Protein AF-A0A2D7LMV8-F1 (afdb_monomer_lite)

Radius of gyration: 25.34 Å; chains: 1; bounding box: 61×27×70 Å

Secondary structure (DSSP, 8-state):
-HHHHHHHHHHHHHHHHHHHHHHHHHHHHHHHHHHHHHHHTHHHHHHHHH-TT-SS--HHHHHHHHHHHHTTPPP-HHHHHHHHHHHHHHHHHHHHHHHHHHHHHHHHHHHHHHHHHHHHHHTS-HHHHHHH-HHHHHHIIIIIHHHHHHHHHHHHHHHHHT-

Structure (mmCIF, N/CA/C/O backbone):
data_AF-A0A2D7LMV8-F1
#
_entry.id   AF-A0A2D7LMV8-F1
#
loop_
_atom_site.group_PDB
_atom_site.id
_atom_site.type_symbol
_atom_site.label_atom_id
_atom_site.label_alt_id
_atom_site.label_comp_id
_atom_site.label_asym_id
_atom_site.label_entity_id
_atom_site.label_seq_id
_atom_site.pdbx_PDB_ins_code
_atom_site.Cartn_x
_atom_site.Cartn_y
_atom_site.Cartn_z
_atom_site.occupancy
_atom_site.B_iso_or_equiv
_atom_site.auth_seq_id
_atom_site.auth_comp_id
_atom_site.auth_asym_id
_atom_site.auth_atom_id
_atom_site.pdbx_PDB_model_num
ATOM 1 N N . MET A 1 1 ? 25.919 15.888 -18.628 1.00 62.50 1 MET A N 1
ATOM 2 C CA . MET A 1 1 ? 25.509 14.794 -19.538 1.00 62.50 1 MET A CA 1
ATOM 3 C C . MET A 1 1 ? 24.834 13.647 -18.781 1.00 62.50 1 MET A C 1
ATOM 5 O O . MET A 1 1 ? 23.652 13.439 -19.004 1.00 62.50 1 MET A O 1
ATOM 9 N N . ILE A 1 2 ? 25.500 13.002 -17.811 1.00 71.19 2 ILE A N 1
ATOM 10 C CA . ILE A 1 2 ? 24.956 11.866 -17.025 1.00 71.19 2 ILE A CA 1
ATOM 11 C C . ILE A 1 2 ? 23.641 12.200 -16.291 1.00 71.19 2 ILE A C 1
ATOM 13 O O . ILE A 1 2 ? 22.684 11.433 -16.342 1.00 71.19 2 ILE A O 1
ATOM 17 N N . LEU A 1 3 ? 23.555 13.382 -15.669 1.00 73.81 3 LEU A N 1
ATOM 18 C CA . LEU A 1 3 ? 22.362 13.805 -14.923 1.00 73.81 3 LEU A CA 1
ATOM 19 C C . LEU A 1 3 ? 21.102 13.913 -15.806 1.00 73.81 3 LEU A C 1
ATOM 21 O O . LEU A 1 3 ? 19.998 13.636 -15.345 1.00 73.81 3 LEU A O 1
ATOM 25 N N . ASN A 1 4 ? 21.263 14.295 -17.079 1.00 81.19 4 ASN A N 1
ATOM 26 C CA . ASN A 1 4 ? 20.143 14.379 -18.019 1.00 81.19 4 ASN A CA 1
ATOM 27 C C . ASN A 1 4 ? 19.672 12.986 -18.443 1.00 81.19 4 ASN A C 1
ATOM 29 O O . ASN A 1 4 ? 18.470 12.757 -18.495 1.00 81.19 4 ASN A O 1
ATOM 33 N N . SER A 1 5 ? 20.593 12.048 -18.674 1.00 79.69 5 SER A N 1
ATOM 34 C CA . SER A 1 5 ? 20.255 10.656 -18.998 1.00 79.69 5 SER A CA 1
ATOM 35 C C . SER A 1 5 ? 19.455 9.988 -17.877 1.00 79.69 5 SER A C 1
ATOM 37 O O . SER A 1 5 ? 18.454 9.331 -18.145 1.00 79.69 5 SER A O 1
ATOM 39 N N . ILE A 1 6 ? 19.835 10.225 -16.616 1.00 80.69 6 ILE A N 1
ATOM 40 C CA . ILE A 1 6 ? 19.102 9.713 -15.448 1.00 80.69 6 ILE A CA 1
ATOM 41 C C . ILE A 1 6 ? 17.687 10.299 -15.384 1.00 80.69 6 ILE A C 1
ATOM 43 O O . ILE A 1 6 ? 16.727 9.557 -15.196 1.00 80.69 6 ILE A O 1
ATOM 47 N N . LYS A 1 7 ? 17.534 11.616 -15.582 1.00 83.31 7 LYS A N 1
ATOM 48 C CA . LYS A 1 7 ? 16.214 12.269 -15.585 1.00 83.31 7 LYS A CA 1
ATOM 49 C C . LYS A 1 7 ? 15.297 11.733 -16.682 1.00 83.31 7 LYS A C 1
ATOM 51 O O . LYS A 1 7 ? 14.102 11.582 -16.447 1.00 83.31 7 LYS A O 1
ATOM 56 N N . ILE A 1 8 ? 15.842 11.457 -17.866 1.00 84.75 8 ILE A N 1
ATOM 57 C CA . ILE A 1 8 ? 15.078 10.894 -18.985 1.00 84.75 8 ILE A CA 1
ATOM 58 C C . ILE A 1 8 ? 14.579 9.494 -18.621 1.00 84.75 8 ILE A C 1
ATOM 60 O O . ILE A 1 8 ? 13.376 9.258 -18.685 1.00 84.75 8 ILE A O 1
ATOM 64 N N . LEU A 1 9 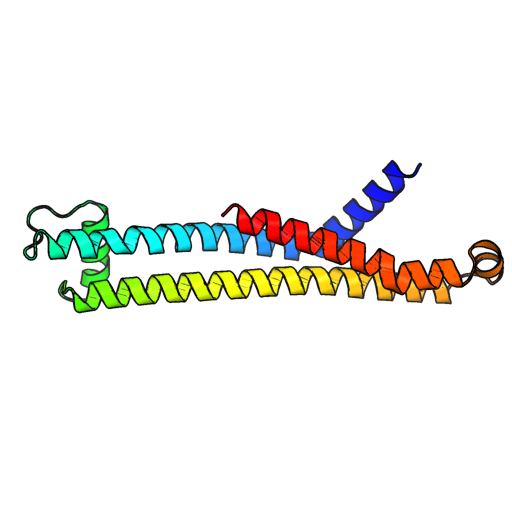? 15.471 8.625 -18.135 1.00 81.88 9 LEU A N 1
ATOM 65 C CA . LEU A 1 9 ? 15.120 7.269 -17.711 1.00 81.88 9 LEU A CA 1
ATOM 66 C C . LEU A 1 9 ? 14.062 7.276 -16.597 1.00 81.88 9 LEU A C 1
ATOM 68 O O . LEU A 1 9 ? 13.082 6.540 -16.654 1.00 81.88 9 LEU A O 1
ATOM 72 N N . GLN A 1 10 ? 14.226 8.141 -15.594 1.00 83.12 10 GLN A N 1
ATOM 73 C CA . GLN A 1 10 ? 13.246 8.295 -14.518 1.00 83.12 10 GLN A CA 1
ATOM 74 C C . GLN A 1 10 ? 11.889 8.745 -15.052 1.00 83.12 10 GLN A C 1
ATOM 76 O O . GLN A 1 10 ? 10.871 8.178 -14.669 1.00 83.12 10 GLN A O 1
ATOM 81 N N . LYS A 1 11 ? 11.860 9.739 -15.946 1.00 85.06 11 LYS A N 1
ATOM 82 C CA . LYS A 1 11 ? 10.621 10.234 -16.553 1.00 85.06 11 LYS A CA 1
ATOM 83 C C . LYS A 1 11 ? 9.921 9.145 -17.365 1.00 85.06 11 LYS A C 1
ATOM 85 O O . LYS A 1 11 ? 8.701 9.036 -17.295 1.00 85.06 11 LYS A O 1
ATOM 90 N N . GLU A 1 12 ? 10.680 8.346 -18.102 1.00 85.12 12 GLU A N 1
ATOM 91 C CA . GLU A 1 12 ? 10.167 7.251 -18.922 1.00 85.12 12 GLU A CA 1
ATOM 92 C C . GLU A 1 12 ? 9.567 6.129 -18.069 1.00 85.12 12 GLU A C 1
ATOM 94 O O . GLU A 1 12 ? 8.405 5.764 -18.258 1.00 85.12 12 GLU A O 1
ATOM 99 N N . ILE A 1 13 ? 10.301 5.661 -17.052 1.00 84.56 13 ILE A N 1
ATOM 100 C CA . ILE A 1 13 ? 9.803 4.672 -16.085 1.00 84.56 13 ILE A CA 1
ATOM 101 C C . ILE A 1 13 ? 8.569 5.220 -15.366 1.00 84.56 13 ILE A C 1
ATOM 103 O O . ILE A 1 13 ? 7.552 4.534 -15.260 1.00 84.56 13 ILE A O 1
ATOM 107 N N . PHE A 1 14 ? 8.624 6.467 -14.896 1.00 83.50 14 PHE A N 1
ATOM 108 C CA . PHE A 1 14 ? 7.511 7.074 -14.181 1.00 83.50 14 PHE A CA 1
ATOM 109 C C . PHE A 1 14 ? 6.271 7.162 -15.061 1.00 83.50 14 PHE A C 1
ATOM 111 O O . PHE A 1 14 ? 5.209 6.747 -14.624 1.00 83.50 14 PHE A O 1
ATOM 118 N N . HIS A 1 15 ? 6.395 7.616 -16.309 1.00 86.81 15 HIS A N 1
ATOM 119 C CA . HIS A 1 15 ? 5.267 7.697 -17.234 1.00 86.81 15 HIS A CA 1
ATOM 120 C C . HIS A 1 15 ? 4.679 6.314 -17.546 1.00 86.81 15 HIS A C 1
ATOM 122 O O . HIS A 1 15 ? 3.465 6.129 -17.483 1.00 86.81 15 HIS A O 1
ATOM 128 N N . LYS A 1 16 ? 5.536 5.318 -17.807 1.00 87.56 16 LYS A N 1
ATOM 129 C CA . LYS A 1 16 ? 5.119 3.957 -18.170 1.00 87.56 16 LYS A CA 1
ATOM 130 C C . LYS A 1 16 ? 4.457 3.199 -17.017 1.00 87.56 16 LYS A C 1
ATOM 132 O O . LYS A 1 16 ? 3.554 2.394 -17.242 1.00 87.56 16 LYS A O 1
ATOM 137 N N . PHE A 1 17 ? 4.883 3.452 -15.779 1.00 87.81 17 PHE A N 1
ATOM 138 C CA . PHE A 1 17 ? 4.403 2.746 -14.587 1.00 87.81 17 PHE A CA 1
ATOM 139 C C . PHE A 1 17 ? 3.540 3.606 -13.651 1.00 87.81 17 PHE A C 1
ATOM 141 O O . PHE A 1 17 ? 3.118 3.112 -12.603 1.00 87.81 17 PHE A O 1
ATOM 148 N N . PHE A 1 18 ? 3.206 4.842 -14.042 1.00 87.81 18 PHE A N 1
ATOM 149 C CA . PHE A 1 18 ? 2.481 5.822 -13.223 1.00 87.81 18 PHE A CA 1
ATOM 150 C C . PHE A 1 18 ? 1.198 5.257 -12.613 1.00 87.81 18 PHE A C 1
ATOM 152 O O . PHE A 1 18 ? 0.986 5.355 -11.409 1.00 87.81 18 PHE A O 1
ATOM 159 N N . GLY A 1 19 ? 0.367 4.593 -13.424 1.00 89.56 19 GLY A N 1
ATOM 160 C CA . GLY A 1 19 ? -0.898 4.026 -12.952 1.00 89.56 19 GLY A CA 1
ATOM 161 C C . GLY A 1 19 ? -0.712 2.971 -11.857 1.00 89.56 19 GLY A C 1
ATOM 162 O O . GLY A 1 19 ? -1.473 2.938 -10.894 1.00 89.56 19 GLY A O 1
ATOM 163 N N . LYS A 1 20 ? 0.341 2.147 -11.952 1.00 90.75 20 LYS A N 1
ATOM 164 C CA . LYS A 1 20 ? 0.652 1.142 -10.923 1.00 90.75 20 LYS A CA 1
ATOM 165 C C . LYS A 1 20 ? 1.181 1.793 -9.643 1.00 90.75 20 LYS A C 1
ATOM 167 O O . LYS A 1 20 ? 0.855 1.322 -8.559 1.00 90.75 20 LYS A O 1
ATOM 172 N N . LEU A 1 21 ? 1.956 2.873 -9.766 1.00 88.44 21 LEU A N 1
ATOM 173 C CA . LEU A 1 21 ? 2.454 3.645 -8.624 1.00 88.44 21 LEU A CA 1
ATOM 174 C C . LEU A 1 21 ? 1.322 4.371 -7.889 1.00 88.44 21 LEU A C 1
ATOM 176 O O . LEU A 1 21 ? 1.258 4.302 -6.668 1.00 88.44 21 LEU A O 1
ATOM 180 N N . ILE A 1 22 ? 0.394 5.002 -8.612 1.00 90.69 22 ILE A N 1
ATOM 181 C CA . ILE A 1 22 ? -0.787 5.650 -8.016 1.00 90.69 22 ILE A CA 1
ATOM 182 C C . ILE A 1 22 ? -1.651 4.631 -7.278 1.00 90.69 22 ILE A C 1
ATOM 184 O O . ILE A 1 22 ? -2.086 4.887 -6.158 1.00 90.69 22 ILE A O 1
ATOM 188 N N . TYR A 1 23 ? -1.855 3.457 -7.876 1.00 92.50 23 TYR A N 1
ATOM 189 C CA . TYR A 1 23 ? -2.593 2.381 -7.230 1.00 92.50 23 TYR A CA 1
ATOM 190 C C . TYR A 1 23 ? -1.899 1.896 -5.947 1.00 92.50 23 TYR A C 1
ATOM 192 O O . TYR A 1 23 ? -2.564 1.707 -4.933 1.00 92.50 23 TYR A O 1
ATOM 200 N N . LEU A 1 24 ? -0.567 1.762 -5.958 1.00 92.94 24 LEU A N 1
ATOM 201 C CA . LEU A 1 24 ? 0.203 1.426 -4.758 1.00 92.94 24 LEU A CA 1
ATOM 202 C C . LEU A 1 24 ? 0.044 2.490 -3.660 1.00 92.94 24 LEU A C 1
ATOM 204 O O . LEU A 1 24 ? -0.207 2.138 -2.514 1.00 92.94 24 LEU A O 1
ATOM 208 N N . ILE A 1 25 ? 0.138 3.777 -4.003 1.00 92.00 25 ILE A N 1
ATOM 209 C CA . ILE A 1 25 ? -0.042 4.878 -3.041 1.00 92.00 25 ILE A CA 1
ATOM 210 C C . ILE A 1 25 ? -1.446 4.837 -2.426 1.00 92.00 25 ILE A C 1
ATOM 212 O O . ILE A 1 25 ? -1.588 4.962 -1.213 1.00 92.00 25 ILE A O 1
ATOM 216 N N . ALA A 1 26 ? -2.480 4.616 -3.241 1.00 92.88 26 ALA A N 1
ATOM 217 C CA . ALA A 1 26 ? -3.847 4.485 -2.748 1.00 92.88 26 ALA A CA 1
ATOM 218 C C . ALA A 1 26 ? -3.998 3.302 -1.774 1.00 92.88 26 ALA A C 1
ATOM 220 O O . ALA A 1 26 ? -4.638 3.451 -0.735 1.00 92.88 26 ALA A O 1
ATOM 221 N N . LEU A 1 27 ? -3.378 2.153 -2.072 1.00 94.06 27 LEU A N 1
ATOM 222 C CA . LEU A 1 27 ? -3.373 1.000 -1.168 1.00 94.06 27 LEU A CA 1
ATOM 223 C C . LEU A 1 27 ? -2.689 1.307 0.166 1.00 94.06 27 LEU A C 1
ATOM 225 O O . LEU A 1 27 ? -3.235 0.940 1.199 1.00 94.06 27 LEU A O 1
ATOM 229 N N . ILE A 1 28 ? -1.546 1.997 0.152 1.00 92.75 28 ILE A N 1
ATOM 230 C CA . ILE A 1 28 ? -0.803 2.357 1.371 1.00 92.75 28 ILE A CA 1
ATOM 231 C C . ILE A 1 28 ? -1.622 3.312 2.253 1.00 92.75 28 ILE A C 1
ATOM 233 O O . ILE A 1 28 ? -1.686 3.136 3.465 1.00 92.75 28 ILE A O 1
ATOM 237 N N . ILE A 1 29 ? -2.325 4.284 1.661 1.00 92.56 29 ILE A N 1
ATOM 238 C CA . ILE A 1 29 ? -3.220 5.179 2.418 1.00 92.56 29 ILE A CA 1
ATOM 239 C C . ILE A 1 29 ? -4.350 4.382 3.085 1.00 92.56 29 ILE A C 1
ATOM 241 O O . ILE A 1 29 ? -4.673 4.614 4.250 1.00 92.56 29 ILE A O 1
ATOM 245 N N . ILE A 1 30 ? -4.946 3.430 2.359 1.00 93.31 30 ILE A N 1
ATOM 246 C CA . ILE A 1 30 ? -5.992 2.552 2.899 1.00 93.31 30 ILE A CA 1
ATOM 247 C C . ILE A 1 30 ? -5.430 1.679 4.028 1.00 93.31 30 ILE A C 1
ATOM 249 O O . ILE A 1 30 ? -6.062 1.562 5.077 1.00 93.31 30 ILE A O 1
ATOM 253 N N . GLU A 1 31 ? -4.239 1.106 3.846 1.00 92.81 31 GLU A N 1
ATOM 254 C CA . GLU A 1 31 ? -3.565 0.318 4.878 1.00 92.81 31 GLU A CA 1
ATOM 255 C C . GLU A 1 31 ? -3.327 1.146 6.143 1.00 92.81 31 GLU A C 1
ATOM 257 O O . GLU A 1 31 ? -3.653 0.668 7.224 1.00 92.81 31 GLU A O 1
ATOM 262 N N . GLY A 1 32 ? -2.876 2.400 6.029 1.00 92.00 32 GLY A N 1
ATOM 263 C CA . GLY A 1 32 ? -2.681 3.291 7.179 1.00 92.00 32 GLY A CA 1
ATOM 264 C C . GLY A 1 32 ? -3.962 3.522 7.996 1.00 92.00 32 GLY A C 1
ATOM 265 O O . GLY A 1 32 ? -3.936 3.549 9.233 1.00 92.00 32 GLY A O 1
ATOM 266 N N . ILE A 1 33 ? -5.117 3.615 7.329 1.00 92.25 33 ILE A N 1
ATOM 267 C CA . ILE A 1 33 ? -6.425 3.712 7.999 1.00 92.25 33 ILE A CA 1
ATOM 268 C C . ILE A 1 33 ? -6.765 2.394 8.711 1.00 92.25 33 ILE A C 1
ATOM 270 O O . ILE A 1 33 ? -7.196 2.408 9.866 1.00 92.25 33 ILE A O 1
ATOM 274 N N . ILE A 1 34 ? -6.543 1.252 8.052 1.00 92.50 34 ILE A N 1
ATOM 275 C CA . ILE A 1 34 ? -6.791 -0.084 8.620 1.00 92.50 34 ILE A CA 1
ATOM 276 C C . ILE A 1 34 ? -5.879 -0.344 9.827 1.00 92.50 34 ILE A C 1
ATOM 278 O O . ILE A 1 34 ? -6.339 -0.848 10.853 1.00 92.50 34 ILE A O 1
ATOM 282 N N . LEU A 1 35 ? -4.605 0.038 9.738 1.00 91.50 35 LEU A N 1
ATOM 283 C CA . LEU A 1 35 ? -3.615 0.009 10.815 1.00 91.50 35 LEU A CA 1
ATOM 284 C C . LEU A 1 35 ? -4.111 0.777 12.037 1.00 91.50 35 LEU A C 1
ATOM 286 O O . LEU A 1 35 ? -4.198 0.217 13.131 1.00 91.50 35 LEU A O 1
ATOM 290 N N . SER A 1 36 ? -4.507 2.032 11.825 1.00 91.75 36 SER A N 1
ATOM 291 C CA . SER A 1 36 ? -5.035 2.901 12.878 1.00 91.75 36 SER A CA 1
ATOM 292 C C . SER A 1 36 ? -6.285 2.296 13.525 1.00 91.75 36 SER A C 1
ATOM 294 O O . SER A 1 36 ? -6.378 2.214 14.748 1.00 91.75 36 SER A O 1
ATOM 296 N N . SER A 1 37 ? -7.225 1.793 12.719 1.00 89.38 37 SER A N 1
ATOM 297 C CA . SER A 1 37 ? -8.435 1.118 13.204 1.00 89.38 37 SER A CA 1
ATOM 298 C C . SER A 1 37 ? -8.117 -0.139 14.024 1.00 89.38 37 SER A C 1
ATOM 300 O O . SER A 1 37 ? -8.708 -0.358 15.083 1.00 89.38 37 SER A O 1
ATOM 302 N N . SER A 1 38 ? -7.131 -0.925 13.588 1.00 91.75 38 SER A N 1
ATOM 303 C CA . SER A 1 38 ? -6.699 -2.140 14.285 1.00 91.75 38 SER A CA 1
ATOM 304 C C . SER A 1 38 ? -6.119 -1.820 15.662 1.00 91.75 38 SER A C 1
ATOM 306 O O . SER A 1 38 ? -6.454 -2.489 16.636 1.00 91.75 38 SER A O 1
ATOM 308 N N . VAL A 1 39 ? -5.313 -0.760 15.783 1.00 93.00 39 VAL A N 1
ATOM 309 C CA . VAL A 1 39 ? -4.785 -0.304 17.082 1.00 93.00 39 VAL A CA 1
ATOM 310 C C . VAL A 1 39 ? -5.914 0.178 17.996 1.00 93.00 39 VAL A C 1
ATOM 312 O O . VAL A 1 39 ? -5.978 -0.213 19.161 1.00 93.00 39 VAL A O 1
ATOM 315 N N . LEU A 1 40 ? -6.847 0.974 17.465 1.00 93.38 40 LEU A N 1
ATOM 316 C CA . LEU A 1 40 ? -7.985 1.488 18.233 1.00 93.38 40 LEU A CA 1
ATOM 317 C C . LEU A 1 40 ? -8.930 0.381 18.720 1.00 93.38 40 LEU A C 1
ATOM 319 O O . LEU A 1 40 ? -9.592 0.565 19.739 1.00 93.38 40 LEU A O 1
ATOM 323 N N . SER A 1 41 ? -8.966 -0.776 18.052 1.00 92.81 41 SER A N 1
ATOM 324 C CA . SER A 1 41 ? -9.815 -1.904 18.460 1.00 92.81 41 SER A CA 1
ATOM 325 C C . SER A 1 41 ? -9.441 -2.541 19.807 1.00 92.81 41 SER A C 1
ATOM 327 O O . SER A 1 41 ? -10.237 -3.292 20.360 1.00 92.81 41 SER A O 1
ATOM 329 N N . ILE A 1 42 ? -8.289 -2.184 20.390 1.00 94.44 42 ILE A N 1
ATOM 330 C CA . ILE A 1 42 ? -7.901 -2.581 21.756 1.00 94.44 42 ILE A CA 1
ATOM 331 C C . ILE A 1 42 ? -8.691 -1.803 22.820 1.00 94.44 42 ILE A C 1
ATOM 333 O O . ILE A 1 42 ? -9.010 -2.350 23.873 1.00 94.44 42 ILE A O 1
ATOM 337 N N . ILE A 1 43 ? -9.031 -0.539 22.548 1.00 94.56 43 ILE A N 1
ATOM 338 C CA . ILE A 1 43 ? -9.702 0.362 23.498 1.00 94.56 43 ILE A CA 1
ATOM 339 C C . ILE A 1 43 ? -11.020 -0.221 24.038 1.00 94.56 4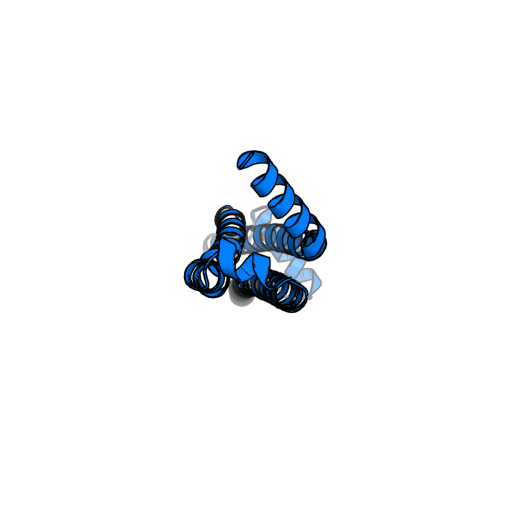3 ILE A C 1
ATOM 341 O O . ILE A 1 43 ? -11.151 -0.299 25.257 1.00 94.56 43 ILE A O 1
ATOM 345 N N . PRO A 1 44 ? -11.973 -0.693 23.209 1.00 92.44 44 PRO A N 1
ATOM 346 C CA . PRO A 1 44 ? -13.221 -1.256 23.725 1.00 92.44 44 PRO A CA 1
ATOM 347 C C . PRO A 1 44 ? -13.028 -2.523 24.558 1.00 92.44 44 PRO A C 1
ATOM 349 O O . PRO A 1 44 ? -13.827 -2.783 25.451 1.00 92.44 44 PRO A O 1
ATOM 352 N N . ILE A 1 45 ? -11.969 -3.300 24.305 1.00 94.19 45 ILE A N 1
ATOM 353 C CA . ILE A 1 45 ? -11.634 -4.460 25.138 1.00 94.19 45 ILE A CA 1
ATOM 354 C C . ILE A 1 45 ? -11.192 -3.982 26.523 1.00 94.19 45 ILE A C 1
ATOM 356 O O . ILE A 1 45 ? -11.663 -4.509 27.526 1.00 94.19 45 ILE A O 1
ATOM 360 N N . ALA A 1 46 ? -10.316 -2.976 26.584 1.00 94.31 46 ALA A N 1
ATOM 361 C CA . ALA A 1 46 ? -9.861 -2.405 27.848 1.00 94.31 46 ALA A CA 1
ATOM 362 C C . ALA A 1 46 ? -11.019 -1.779 28.642 1.00 94.31 46 ALA A C 1
ATOM 364 O O . ALA A 1 46 ? -11.158 -2.073 29.827 1.00 94.31 46 ALA A O 1
ATOM 365 N N . ASP A 1 47 ? -11.876 -0.990 27.986 1.00 93.50 47 ASP A N 1
ATOM 366 C CA . ASP A 1 47 ? -13.052 -0.380 28.617 1.00 93.50 47 ASP A CA 1
ATOM 367 C C . ASP A 1 47 ? -13.983 -1.453 29.206 1.00 93.50 47 ASP A C 1
ATOM 369 O O . ASP A 1 47 ? -14.364 -1.348 30.367 1.00 93.50 47 ASP A O 1
ATOM 373 N N . PHE A 1 48 ? -14.278 -2.524 28.458 1.00 93.44 48 PHE A N 1
ATOM 374 C CA . PHE A 1 48 ? -15.13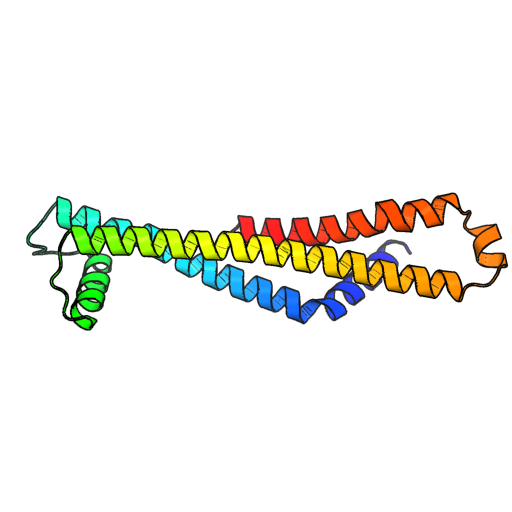7 -3.619 28.927 1.00 93.44 48 PHE A CA 1
ATOM 375 C C . PHE A 1 48 ? -14.529 -4.401 30.105 1.00 93.44 48 PHE A C 1
ATOM 377 O O . PHE A 1 48 ? -15.253 -4.919 30.951 1.00 93.44 48 PHE A O 1
ATOM 384 N N . LEU A 1 49 ? -13.198 -4.519 30.170 1.00 92.31 49 LEU A N 1
ATOM 385 C CA . LEU A 1 49 ? -12.516 -5.186 31.285 1.00 92.31 49 LEU A CA 1
ATOM 386 C C . LEU A 1 49 ? -12.508 -4.343 32.567 1.00 92.31 49 LEU A C 1
ATOM 388 O O . LEU A 1 49 ? -12.480 -4.913 33.657 1.00 92.31 49 LEU A O 1
ATOM 392 N N . ILE A 1 50 ? -12.501 -3.013 32.444 1.00 92.88 50 ILE A N 1
ATOM 393 C CA . ILE A 1 50 ? -12.530 -2.082 33.582 1.00 92.88 50 ILE A CA 1
ATOM 394 C C . ILE A 1 50 ? -13.965 -1.898 34.086 1.00 92.88 50 ILE A C 1
ATOM 396 O O . ILE A 1 50 ? -14.200 -1.955 35.291 1.00 92.88 50 ILE A O 1
ATOM 400 N N . ASP A 1 51 ? -14.907 -1.694 33.167 1.00 90.69 51 ASP A N 1
ATOM 401 C CA . ASP A 1 51 ? -16.329 -1.506 33.441 1.00 90.69 51 ASP A CA 1
ATOM 402 C C . ASP A 1 51 ? -17.169 -2.403 32.511 1.00 90.69 51 ASP A C 1
ATOM 404 O O . ASP A 1 51 ? -17.497 -2.010 31.385 1.00 90.69 51 ASP A O 1
ATOM 408 N N . PRO A 1 52 ? -17.547 -3.611 32.970 1.00 87.25 52 PRO A N 1
ATOM 409 C CA . PRO A 1 52 ? -18.350 -4.543 32.180 1.00 87.25 52 PRO A CA 1
ATOM 410 C C . PRO A 1 52 ? -19.749 -4.027 31.833 1.00 87.25 52 PRO A C 1
ATOM 412 O O . PRO A 1 52 ? -20.343 -4.496 30.862 1.00 87.25 52 PRO A O 1
ATOM 415 N N . ASN A 1 53 ? -20.285 -3.083 32.614 1.00 86.56 53 ASN A N 1
ATOM 416 C CA . ASN A 1 53 ? -21.595 -2.488 32.354 1.00 86.56 53 ASN A CA 1
ATOM 417 C C . ASN A 1 53 ? -21.519 -1.360 31.320 1.00 86.56 53 ASN A C 1
ATOM 419 O O . ASN A 1 53 ? -22.558 -0.961 30.795 1.00 86.56 53 ASN A O 1
ATOM 423 N N . LEU A 1 54 ? -20.307 -0.879 31.006 1.00 85.25 54 LEU A N 1
ATOM 424 C CA . LEU A 1 54 ? -20.051 0.221 30.080 1.00 85.25 54 LEU A CA 1
ATOM 425 C C . LEU A 1 54 ? -20.953 1.431 30.384 1.00 85.25 54 LEU A C 1
ATOM 427 O O . LEU A 1 54 ? -21.631 1.948 29.497 1.00 85.25 54 LEU A O 1
ATOM 431 N N . GLU A 1 55 ? -20.969 1.882 31.640 1.00 83.44 55 GLU A N 1
ATOM 432 C CA . GLU A 1 55 ? -21.794 3.009 32.097 1.00 83.44 55 GLU A CA 1
ATOM 433 C C . GLU A 1 55 ? -21.244 4.351 31.586 1.00 83.44 55 GLU A C 1
ATOM 435 O O . GLU A 1 55 ? -22.004 5.267 31.262 1.00 83.44 55 GLU A O 1
ATOM 440 N N . SER A 1 56 ? -19.917 4.458 31.441 1.00 85.12 56 SER A N 1
ATOM 441 C CA . SER A 1 56 ? -19.240 5.628 30.862 1.00 85.12 56 SER A CA 1
ATOM 442 C C . SER A 1 56 ? -18.195 5.239 29.800 1.00 85.12 56 SER A C 1
ATOM 444 O O . SER A 1 56 ? -16.993 5.427 30.014 1.00 85.12 56 SER A O 1
ATOM 446 N N . PRO A 1 57 ? -18.612 4.694 28.642 1.00 88.06 57 PRO A N 1
ATOM 447 C CA . PRO A 1 57 ? -17.696 4.176 27.634 1.00 88.06 57 PRO A CA 1
ATOM 448 C C . PRO A 1 57 ? -16.971 5.307 26.899 1.00 88.06 57 PRO A C 1
ATOM 450 O O . PRO A 1 57 ? -17.524 6.387 26.653 1.00 88.06 57 PRO A O 1
ATOM 453 N N . SER A 1 58 ? -15.734 5.047 26.467 1.00 91.44 58 SER A N 1
ATOM 454 C CA . SER A 1 58 ? -14.997 6.004 25.643 1.00 91.44 58 SER A CA 1
ATOM 455 C C . SER A 1 58 ? -15.686 6.255 24.290 1.00 91.44 58 SER A C 1
ATOM 457 O O . SER A 1 58 ? -16.525 5.484 23.811 1.00 91.44 58 SER A O 1
ATOM 459 N N . LYS A 1 59 ? -15.318 7.353 23.612 1.00 91.44 59 LYS A N 1
ATOM 460 C CA . LYS A 1 59 ? -15.852 7.684 22.273 1.00 91.44 59 LYS A CA 1
ATOM 461 C C . LYS A 1 59 ? -15.586 6.579 21.247 1.00 91.44 59 LYS A C 1
ATOM 463 O O . LYS A 1 59 ? -16.422 6.352 20.376 1.00 91.44 59 LYS A O 1
ATOM 468 N N . VAL A 1 60 ? -14.436 5.912 21.354 1.00 91.00 60 VAL A N 1
ATOM 469 C CA . VAL A 1 60 ? -14.071 4.791 20.480 1.00 91.00 60 VAL A CA 1
ATOM 470 C C . VAL A 1 60 ? -14.985 3.607 20.770 1.00 91.00 60 VAL A C 1
ATOM 472 O O . VAL A 1 60 ? -15.608 3.093 19.850 1.00 91.00 60 VAL A O 1
ATOM 475 N N . THR A 1 61 ? -15.171 3.241 22.035 1.00 91.88 61 THR A N 1
ATOM 476 C CA . THR A 1 61 ? -16.057 2.135 22.430 1.00 91.88 61 THR A CA 1
ATOM 477 C C . THR A 1 61 ? -17.501 2.360 21.994 1.00 91.88 61 THR A C 1
ATOM 479 O O . THR A 1 61 ? -18.120 1.455 21.442 1.00 91.88 61 THR A O 1
ATOM 482 N N . ASN A 1 62 ? -18.005 3.593 22.088 1.00 92.25 62 ASN A N 1
ATOM 483 C CA . ASN A 1 62 ? -19.318 3.963 21.552 1.00 92.25 62 ASN A CA 1
ATOM 484 C C . ASN A 1 62 ? -19.461 3.725 20.041 1.00 92.25 62 ASN A C 1
ATOM 486 O O . ASN A 1 62 ? -20.539 3.361 19.572 1.00 92.25 62 ASN A O 1
ATOM 490 N N . TYR A 1 63 ? -18.396 3.924 19.262 1.00 91.44 63 TYR A N 1
ATOM 491 C CA . TYR A 1 63 ? -18.418 3.608 17.833 1.00 91.44 63 TYR A CA 1
ATOM 492 C C . TYR A 1 63 ? -18.555 2.097 17.596 1.00 91.44 63 TYR A C 1
ATOM 494 O O . TYR A 1 63 ? -19.326 1.676 16.737 1.00 91.44 63 TYR A O 1
ATOM 502 N N . PHE A 1 64 ? -17.864 1.282 18.395 1.00 90.44 64 PHE A N 1
ATOM 503 C CA . PHE A 1 64 ? -17.939 -0.178 18.314 1.00 90.44 64 PHE A CA 1
ATOM 504 C C . PHE A 1 64 ? -19.297 -0.718 18.772 1.00 90.44 64 PHE A C 1
ATOM 506 O O . PHE A 1 64 ? -19.827 -1.614 18.121 1.00 90.44 64 PHE A O 1
ATOM 513 N N . ILE A 1 65 ? -19.888 -0.144 19.827 1.00 91.56 65 ILE A N 1
ATOM 514 C CA . ILE A 1 65 ? -21.252 -0.468 20.273 1.00 91.56 65 ILE A CA 1
ATOM 515 C C . ILE A 1 65 ? -22.235 -0.260 19.120 1.00 91.56 65 ILE A C 1
ATOM 517 O O . ILE A 1 65 ? -22.911 -1.202 18.722 1.00 91.56 65 ILE A O 1
ATOM 521 N N . LYS A 1 66 ? -22.237 0.930 18.505 1.00 91.38 66 LYS A N 1
ATOM 522 C CA . LYS A 1 66 ? -23.112 1.240 17.360 1.00 91.38 66 LYS A CA 1
ATOM 523 C C . LYS A 1 66 ? -22.897 0.300 16.176 1.00 91.38 66 LYS A C 1
ATOM 525 O O . LYS A 1 66 ? -23.843 -0.043 15.472 1.00 91.38 66 LYS A O 1
ATOM 530 N N . LEU A 1 67 ? -21.650 -0.102 15.936 1.00 89.94 67 LEU A N 1
ATOM 531 C CA . LEU A 1 67 ? -21.318 -1.040 14.872 1.00 89.94 67 LEU A CA 1
ATOM 532 C C . LEU A 1 67 ? -21.870 -2.444 15.160 1.00 89.94 67 LEU A C 1
ATOM 534 O O . LEU A 1 67 ? -22.386 -3.072 14.245 1.00 89.94 67 LEU A O 1
ATOM 538 N N . LEU A 1 68 ? -21.818 -2.924 16.406 1.00 90.31 68 LEU A N 1
ATOM 539 C CA . LEU A 1 68 ? -22.431 -4.198 16.804 1.00 90.31 68 LEU A CA 1
ATOM 540 C C . LEU A 1 68 ? -23.965 -4.131 16.796 1.00 90.31 68 LEU A C 1
ATOM 542 O O . LEU A 1 68 ? -24.613 -5.058 16.308 1.00 90.31 68 LEU A O 1
ATOM 546 N N . GLU A 1 69 ? -24.543 -3.018 17.251 1.00 90.94 69 GLU A N 1
ATOM 547 C CA . GLU A 1 69 ? -25.988 -2.759 17.211 1.00 90.94 69 GLU A CA 1
ATOM 548 C C . GLU A 1 69 ? -26.532 -2.765 15.781 1.00 90.94 69 GLU A C 1
ATOM 550 O O . GLU A 1 69 ? -27.609 -3.304 15.542 1.00 90.94 69 GLU A O 1
ATOM 555 N N . TYR A 1 70 ? -25.771 -2.249 14.808 1.00 91.88 70 TYR A N 1
ATOM 556 C CA . TYR A 1 70 ? -26.132 -2.336 13.389 1.00 91.88 70 TYR A CA 1
ATOM 557 C C . TYR A 1 70 ? -26.325 -3.790 12.915 1.00 91.88 70 TYR A C 1
ATOM 559 O O . TYR A 1 70 ? -27.157 -4.054 12.048 1.00 91.88 70 TYR A O 1
ATOM 567 N N . PHE A 1 71 ? -25.605 -4.744 13.512 1.00 89.88 71 PHE A N 1
ATOM 568 C CA . PHE A 1 71 ? -25.755 -6.179 13.256 1.00 89.88 71 PHE A CA 1
ATOM 569 C C . PHE A 1 71 ? -26.713 -6.882 14.237 1.00 89.88 71 PHE A C 1
ATOM 571 O O . PHE A 1 71 ? -26.782 -8.110 14.236 1.00 89.88 71 PHE A O 1
ATOM 578 N N . ASN A 1 72 ? -27.460 -6.133 15.060 1.00 91.06 72 ASN A N 1
ATOM 579 C CA . ASN A 1 72 ? -28.313 -6.642 16.143 1.00 91.06 72 ASN A CA 1
ATOM 580 C C . ASN A 1 72 ? -27.567 -7.536 17.154 1.00 91.06 72 ASN A C 1
ATOM 582 O O . ASN A 1 72 ? -28.153 -8.446 17.744 1.00 91.06 72 ASN A O 1
ATOM 586 N N . LEU A 1 73 ? -26.269 -7.296 17.360 1.00 89.19 73 LEU A N 1
ATOM 587 C CA . LEU A 1 73 ? -25.456 -8.024 18.331 1.00 89.19 73 LEU A CA 1
ATOM 588 C C . LEU A 1 73 ? -25.364 -7.233 19.637 1.00 89.19 73 LEU A C 1
ATOM 590 O O . LEU A 1 73 ? -25.005 -6.057 19.640 1.00 89.19 73 LEU A O 1
ATOM 594 N N . GLN A 1 74 ? -25.644 -7.895 20.759 1.00 87.44 74 GLN A N 1
ATOM 595 C CA . GLN A 1 74 ? -25.381 -7.326 22.080 1.00 87.44 74 GLN A CA 1
ATOM 596 C C . GLN A 1 74 ? -23.877 -7.277 22.333 1.00 87.44 74 GLN A C 1
ATOM 598 O O . GLN A 1 74 ? -23.150 -8.211 21.978 1.00 87.44 74 GLN A O 1
ATOM 603 N N . ILE A 1 75 ? -23.406 -6.204 22.968 1.00 86.69 75 ILE A N 1
ATOM 604 C CA . ILE A 1 75 ? -21.990 -6.085 23.292 1.00 86.69 75 ILE A CA 1
ATOM 605 C C . ILE A 1 75 ? -21.577 -7.170 24.289 1.00 86.69 75 ILE A C 1
ATOM 607 O O . ILE A 1 75 ? -22.206 -7.385 25.322 1.00 86.69 75 ILE A O 1
ATOM 611 N N . ASN A 1 76 ? -20.520 -7.892 23.937 1.00 90.94 76 ASN A N 1
ATOM 612 C CA . ASN A 1 76 ? -19.932 -8.947 24.748 1.00 90.94 76 ASN A CA 1
ATOM 613 C C . ASN A 1 76 ? -18.431 -8.994 24.443 1.00 90.94 76 ASN A C 1
ATOM 615 O O . ASN A 1 76 ? -18.020 -8.758 23.302 1.00 90.94 76 ASN A O 1
ATOM 619 N N . LEU A 1 77 ? -17.622 -9.353 25.439 1.00 90.75 77 LEU A N 1
ATOM 620 C CA . LEU A 1 77 ? -16.178 -9.521 25.315 1.00 90.75 77 LEU A CA 1
ATOM 621 C C . LEU A 1 77 ? -15.796 -10.409 24.123 1.00 90.75 77 LEU A C 1
ATOM 623 O O . LEU A 1 77 ? -14.869 -10.082 23.385 1.00 90.75 77 LEU A O 1
ATOM 627 N N . THR A 1 78 ? -16.534 -11.497 23.884 1.00 92.50 78 THR A N 1
ATOM 628 C CA . THR A 1 78 ? -16.280 -12.395 22.746 1.00 92.50 78 THR A CA 1
ATOM 629 C C . THR A 1 78 ? -16.377 -11.670 21.404 1.00 92.50 78 THR A C 1
ATOM 631 O O . THR A 1 78 ? -15.507 -11.851 20.554 1.00 92.50 78 THR A O 1
ATOM 634 N N . TYR A 1 79 ? -17.389 -10.819 21.207 1.00 92.12 79 TYR A N 1
ATOM 635 C CA . TYR A 1 79 ? -17.551 -10.069 19.959 1.00 92.12 79 TYR A CA 1
ATOM 636 C C . TYR A 1 79 ? -16.479 -8.990 19.795 1.00 92.12 79 TYR A C 1
ATOM 638 O O . TYR A 1 79 ? -15.986 -8.790 18.687 1.00 92.12 79 TYR A O 1
ATOM 646 N N . LEU A 1 80 ? -16.061 -8.347 20.889 1.00 93.00 80 LEU A N 1
ATOM 647 C CA . LEU A 1 80 ? -14.968 -7.373 20.867 1.00 93.00 80 LEU A CA 1
ATOM 648 C C . LEU A 1 80 ? -13.632 -8.023 20.485 1.00 93.00 80 LEU A C 1
ATOM 650 O O . LEU A 1 80 ? -12.922 -7.509 19.621 1.00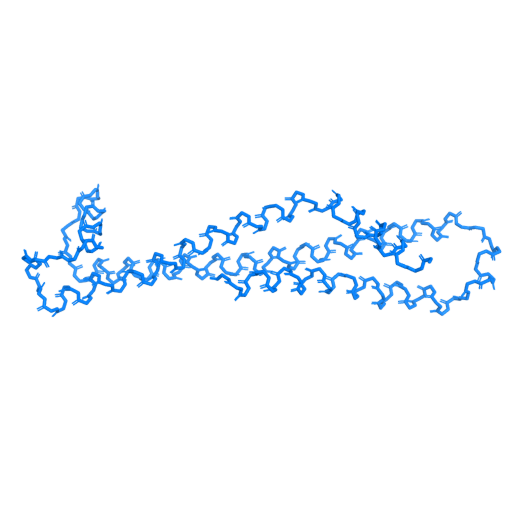 93.00 80 LEU A O 1
ATOM 654 N N . ILE A 1 81 ? -13.322 -9.188 21.062 1.00 94.19 81 ILE A N 1
ATOM 655 C CA . ILE A 1 81 ? -12.125 -9.966 20.715 1.00 94.19 81 ILE A CA 1
ATOM 656 C C . ILE A 1 81 ? -12.183 -10.432 19.258 1.00 94.19 81 ILE A C 1
ATOM 658 O O . ILE A 1 81 ? -11.194 -10.306 18.538 1.00 94.19 81 ILE A O 1
ATOM 662 N N . LEU A 1 82 ? -13.330 -10.940 18.794 1.00 94.00 82 LEU A N 1
ATOM 663 C CA . LEU A 1 82 ? -13.498 -11.349 17.397 1.00 94.00 82 LEU A CA 1
ATOM 664 C C . LEU A 1 82 ? -13.265 -10.183 16.433 1.00 94.00 82 LEU A C 1
ATOM 666 O O . LEU A 1 82 ? -12.598 -10.359 15.416 1.00 94.00 82 LEU A O 1
ATOM 670 N N . LEU A 1 83 ? -13.759 -8.989 16.763 1.00 92.25 83 LEU A N 1
ATOM 671 C CA . LEU A 1 83 ? -13.566 -7.800 15.942 1.00 92.25 83 LEU A CA 1
ATOM 672 C C . LEU A 1 83 ? -12.098 -7.342 15.943 1.00 92.25 83 LEU A C 1
ATOM 674 O O . LEU A 1 83 ? -11.568 -7.007 14.885 1.00 92.25 83 LEU A O 1
ATOM 678 N N . PHE A 1 84 ? -11.412 -7.404 17.087 1.00 94.12 84 PHE A N 1
ATOM 679 C CA . PHE A 1 84 ? -9.967 -7.166 17.173 1.00 94.12 84 PHE A CA 1
ATOM 680 C C . PHE A 1 84 ? -9.158 -8.163 16.329 1.00 94.12 84 PHE A C 1
ATOM 682 O O . PHE A 1 84 ? -8.226 -7.779 15.622 1.00 94.12 84 PHE A O 1
ATOM 689 N N . ILE A 1 85 ? -9.511 -9.450 16.358 1.00 95.31 85 ILE A N 1
ATOM 690 C CA . ILE A 1 85 ? -8.853 -10.458 15.518 1.00 95.31 85 ILE A CA 1
ATOM 691 C C . ILE A 1 85 ? -9.122 -10.161 14.038 1.00 95.31 85 ILE A C 1
ATOM 693 O O . ILE A 1 85 ? -8.192 -10.162 13.233 1.00 95.31 85 ILE A O 1
ATOM 697 N N . ALA A 1 86 ? -10.371 -9.863 13.675 1.00 93.94 86 ALA A N 1
ATOM 698 C CA . ALA A 1 86 ? -10.755 -9.554 12.302 1.00 93.94 86 ALA A CA 1
ATOM 699 C C . ALA A 1 86 ? -10.038 -8.306 11.758 1.00 93.94 86 ALA A C 1
ATOM 701 O O . ALA A 1 86 ? -9.555 -8.332 10.625 1.00 93.94 86 ALA A O 1
ATOM 702 N N . SER A 1 87 ? -9.909 -7.241 12.558 1.00 92.88 87 SER A N 1
ATOM 703 C CA . SER A 1 87 ? -9.191 -6.022 12.165 1.00 92.88 87 SER A CA 1
ATOM 704 C C . SER A 1 87 ? -7.705 -6.303 11.917 1.00 92.88 87 SER A C 1
ATOM 706 O O . SER A 1 87 ? -7.165 -5.911 10.882 1.00 92.88 87 SER A O 1
ATOM 708 N N . ASN A 1 88 ? -7.058 -7.081 12.790 1.00 93.94 88 ASN A N 1
ATOM 709 C CA . ASN A 1 88 ? -5.650 -7.450 12.636 1.00 93.94 88 ASN A CA 1
ATOM 710 C C . ASN A 1 88 ? -5.399 -8.418 11.471 1.00 93.94 88 ASN A C 1
ATOM 712 O O . ASN A 1 88 ? -4.371 -8.316 10.794 1.00 93.94 88 ASN A O 1
ATOM 716 N N . LEU A 1 89 ? -6.329 -9.333 11.189 1.00 95.44 89 LEU A N 1
ATOM 717 C CA . LEU A 1 89 ? -6.268 -10.171 9.990 1.00 95.44 89 LEU A CA 1
ATOM 718 C C . LEU A 1 89 ? -6.391 -9.329 8.721 1.00 95.44 89 LEU A C 1
ATOM 720 O O . LEU A 1 89 ? -5.597 -9.503 7.796 1.00 95.44 89 LEU A O 1
ATOM 724 N N . LEU A 1 90 ? -7.333 -8.381 8.697 1.00 94.50 90 LEU A N 1
ATOM 725 C CA . LEU A 1 90 ? -7.502 -7.458 7.579 1.00 94.50 90 LEU A CA 1
ATOM 726 C C . LEU A 1 90 ? -6.233 -6.630 7.355 1.00 94.50 90 LEU A C 1
ATOM 728 O O . LEU A 1 90 ? -5.731 -6.570 6.235 1.00 94.50 90 LEU A O 1
ATOM 732 N N . ARG A 1 91 ? -5.661 -6.066 8.423 1.00 93.19 91 ARG A N 1
ATOM 733 C CA . ARG A 1 91 ? -4.368 -5.371 8.383 1.00 93.19 91 ARG A CA 1
ATOM 734 C C . ARG A 1 91 ? -3.281 -6.242 7.754 1.00 93.19 91 ARG A C 1
ATOM 736 O O . ARG A 1 91 ? -2.588 -5.806 6.842 1.00 93.19 91 ARG A O 1
ATOM 743 N N . SER A 1 92 ? -3.142 -7.477 8.229 1.00 93.44 92 SER A N 1
ATOM 744 C CA . SER A 1 92 ? -2.085 -8.391 7.780 1.00 93.44 92 SER A CA 1
ATOM 745 C C . SER A 1 92 ? -2.234 -8.754 6.301 1.00 93.44 92 SER A C 1
ATOM 747 O O . SER A 1 92 ? -1.247 -8.806 5.566 1.00 93.44 92 SER A O 1
ATOM 749 N N . PHE A 1 93 ? -3.472 -8.960 5.845 1.00 95.00 93 PHE A N 1
ATOM 750 C CA . PHE A 1 93 ? -3.780 -9.190 4.438 1.00 95.00 93 PHE A CA 1
ATOM 751 C C . PHE A 1 93 ? -3.332 -8.017 3.555 1.00 95.00 93 PHE A C 1
ATOM 753 O O . PHE A 1 93 ? -2.669 -8.238 2.540 1.00 95.00 93 PHE A O 1
ATOM 760 N N . PHE A 1 94 ? -3.645 -6.778 3.951 1.00 93.62 94 PHE A N 1
ATOM 761 C CA . PHE A 1 94 ? -3.237 -5.588 3.200 1.00 93.62 94 PHE A CA 1
ATOM 762 C C . PHE A 1 94 ? -1.714 -5.432 3.145 1.00 93.62 94 PHE A C 1
ATOM 764 O O . PHE A 1 94 ? -1.188 -5.204 2.056 1.00 93.62 94 PHE A O 1
ATOM 771 N N . GLY A 1 95 ? -1.003 -5.665 4.252 1.00 92.00 95 GLY A N 1
ATOM 772 C CA . GLY A 1 95 ? 0.462 -5.607 4.267 1.00 92.00 95 GLY A CA 1
ATOM 773 C C . GLY A 1 95 ? 1.112 -6.625 3.324 1.00 92.00 95 GLY A C 1
ATOM 774 O O . GLY A 1 95 ? 2.006 -6.286 2.544 1.00 92.00 95 GLY A O 1
ATOM 775 N N . ILE A 1 96 ? 0.610 -7.867 3.303 1.00 94.81 96 ILE A N 1
ATOM 776 C CA . ILE A 1 96 ? 1.067 -8.889 2.345 1.00 94.81 96 ILE A CA 1
ATOM 777 C C . ILE A 1 96 ? 0.769 -8.452 0.905 1.00 94.81 96 ILE A C 1
ATOM 779 O O . ILE A 1 96 ? 1.627 -8.569 0.024 1.00 94.81 96 ILE A O 1
ATOM 783 N N . TYR A 1 97 ? -0.435 -7.938 0.651 1.00 95.56 97 TYR A N 1
ATOM 784 C CA . TYR A 1 97 ? -0.848 -7.514 -0.684 1.00 95.56 97 TYR A CA 1
ATOM 785 C C . TYR A 1 97 ? -0.019 -6.330 -1.204 1.00 95.56 97 TYR A C 1
ATOM 787 O O . TYR A 1 97 ? 0.375 -6.318 -2.371 1.00 95.56 97 TYR A O 1
ATOM 795 N N . ILE A 1 98 ? 0.323 -5.369 -0.347 1.00 94.50 98 ILE A N 1
ATOM 796 C CA . ILE A 1 98 ? 1.193 -4.239 -0.690 1.00 94.50 98 ILE A CA 1
ATOM 797 C C . ILE A 1 98 ? 2.607 -4.723 -1.011 1.00 94.50 98 ILE A C 1
ATOM 799 O O . ILE A 1 98 ? 3.146 -4.354 -2.057 1.00 94.50 98 ILE A O 1
ATOM 803 N N . GLY A 1 99 ? 3.169 -5.629 -0.205 1.00 93.62 99 GLY A N 1
ATOM 804 C CA . GLY A 1 99 ? 4.454 -6.267 -0.504 1.00 93.62 99 GLY A CA 1
ATOM 805 C C . GLY A 1 99 ? 4.452 -6.983 -1.861 1.00 93.62 99 GLY A C 1
ATOM 806 O O . GLY A 1 99 ? 5.362 -6.804 -2.679 1.00 93.62 99 GLY A O 1
ATOM 807 N N . PHE A 1 100 ? 3.383 -7.727 -2.158 1.00 95.62 100 PHE A N 1
ATOM 808 C CA . PHE A 1 100 ? 3.182 -8.345 -3.468 1.00 95.62 100 PHE A CA 1
ATOM 809 C C . PHE A 1 100 ? 3.132 -7.305 -4.599 1.00 95.62 100 PHE A C 1
ATOM 811 O O . PHE A 1 100 ? 3.767 -7.490 -5.641 1.00 95.62 100 PHE A O 1
ATOM 818 N N . MET A 1 101 ? 2.423 -6.191 -4.408 1.00 94.88 101 MET A N 1
ATOM 819 C CA . MET A 1 101 ? 2.313 -5.131 -5.411 1.00 94.88 101 MET A CA 1
ATOM 820 C C . MET A 1 101 ? 3.646 -4.421 -5.674 1.00 94.88 101 MET A C 1
ATOM 822 O O . MET A 1 101 ? 3.961 -4.156 -6.838 1.00 94.88 101 MET A O 1
ATOM 826 N N . ILE A 1 102 ? 4.461 -4.182 -4.643 1.00 93.75 102 ILE A N 1
ATOM 827 C CA . ILE A 1 102 ? 5.818 -3.626 -4.782 1.00 93.75 102 ILE A CA 1
ATOM 828 C C . ILE A 1 102 ? 6.683 -4.551 -5.646 1.00 93.75 102 ILE A C 1
ATOM 830 O O . ILE A 1 102 ? 7.285 -4.102 -6.628 1.00 93.75 102 ILE A O 1
ATOM 834 N N . LEU A 1 103 ? 6.692 -5.855 -5.347 1.00 93.69 103 LEU A N 1
ATOM 835 C CA . LEU A 1 103 ? 7.418 -6.847 -6.146 1.00 93.69 103 LEU A CA 1
ATOM 836 C C . LEU A 1 103 ? 6.907 -6.892 -7.586 1.00 93.69 103 LEU A C 1
ATOM 838 O O . LEU A 1 103 ? 7.696 -6.883 -8.533 1.00 93.69 103 LEU A O 1
ATOM 842 N N . ARG A 1 104 ? 5.586 -6.877 -7.775 1.00 94.19 104 ARG A N 1
ATOM 843 C CA . ARG A 1 104 ? 4.972 -6.870 -9.103 1.00 94.19 104 ARG A CA 1
ATOM 844 C C . ARG A 1 104 ? 5.399 -5.648 -9.914 1.00 94.19 104 ARG A C 1
ATOM 846 O O . ARG A 1 104 ? 5.662 -5.777 -11.108 1.00 94.19 104 ARG A O 1
ATOM 853 N N . ILE A 1 105 ? 5.476 -4.463 -9.312 1.00 91.44 105 ILE A N 1
ATOM 854 C CA . ILE A 1 105 ? 5.950 -3.247 -9.992 1.00 91.44 105 ILE A CA 1
ATOM 855 C C . ILE A 1 105 ? 7.426 -3.388 -10.369 1.00 91.44 105 ILE A C 1
ATOM 857 O O . ILE A 1 105 ? 7.756 -3.213 -11.542 1.00 91.44 105 ILE A O 1
ATOM 861 N N . LYS A 1 106 ? 8.279 -3.790 -9.419 1.00 92.38 106 LYS A N 1
ATOM 862 C CA . LYS A 1 106 ? 9.708 -4.049 -9.649 1.00 92.38 106 LYS A CA 1
ATOM 863 C C . LYS A 1 106 ? 9.933 -4.970 -10.848 1.00 92.38 106 LYS A C 1
ATOM 865 O O . LYS A 1 106 ? 10.650 -4.605 -11.778 1.00 92.38 106 LYS A O 1
ATOM 870 N N . TYR A 1 107 ? 9.305 -6.144 -10.861 1.00 93.50 107 TYR A N 1
ATOM 871 C CA . TYR A 1 107 ? 9.528 -7.118 -11.930 1.00 93.50 107 TYR A CA 1
ATOM 872 C C . TYR A 1 107 ? 8.962 -6.667 -13.275 1.00 93.50 107 TYR A C 1
ATOM 874 O O . TYR A 1 107 ? 9.566 -6.949 -14.306 1.00 93.50 107 TYR A O 1
ATOM 882 N N . ASN A 1 108 ? 7.866 -5.903 -13.286 1.00 93.06 108 ASN A N 1
ATOM 883 C CA . ASN A 1 108 ? 7.362 -5.315 -14.525 1.00 93.06 108 ASN A CA 1
ATOM 884 C C . ASN A 1 108 ? 8.329 -4.274 -15.115 1.00 93.06 108 ASN A C 1
ATOM 886 O O . ASN A 1 108 ? 8.464 -4.206 -16.335 1.00 93.06 108 ASN A O 1
ATOM 890 N N . ILE A 1 109 ? 9.001 -3.479 -14.272 1.00 91.44 109 ILE A N 1
ATOM 891 C CA . ILE A 1 109 ? 10.033 -2.526 -14.714 1.00 91.44 109 ILE A CA 1
ATOM 892 C C . ILE A 1 109 ? 11.199 -3.287 -15.345 1.00 91.44 109 ILE A C 1
ATOM 894 O O . ILE A 1 109 ? 11.557 -3.011 -16.488 1.00 91.44 109 ILE A O 1
ATOM 898 N N . VAL A 1 110 ? 11.739 -4.288 -14.642 1.00 92.31 110 VAL A N 1
ATOM 899 C CA . VAL A 1 110 ? 12.859 -5.099 -15.147 1.00 92.31 110 VAL A CA 1
ATOM 900 C C . VAL A 1 110 ? 12.488 -5.785 -16.461 1.00 92.31 110 VAL A C 1
ATOM 902 O O . VAL A 1 110 ? 13.243 -5.695 -17.427 1.00 92.31 110 VAL A O 1
ATOM 905 N N . GLN A 1 111 ? 11.318 -6.426 -16.533 1.00 93.31 111 GLN A N 1
ATOM 906 C CA . GLN A 1 111 ? 10.852 -7.111 -17.740 1.00 93.31 111 GLN A CA 1
ATOM 907 C C . GLN A 1 111 ? 10.721 -6.149 -18.923 1.00 93.31 111 GLN A C 1
ATOM 909 O O . GLN A 1 111 ? 11.221 -6.444 -20.005 1.00 93.31 111 GLN A O 1
ATOM 914 N N . SER A 1 112 ? 10.079 -4.997 -18.715 1.00 92.75 112 SER A N 1
ATOM 915 C CA . SER A 1 112 ? 9.905 -3.976 -19.749 1.00 92.75 112 SER A CA 1
ATOM 916 C C . SER A 1 112 ? 11.240 -3.516 -20.319 1.00 92.75 112 SER A C 1
ATOM 918 O O . SER A 1 112 ? 11.446 -3.603 -21.525 1.00 92.75 112 SER A O 1
ATOM 920 N N . LEU A 1 113 ? 12.142 -3.060 -19.446 1.00 90.88 113 LEU A N 1
ATOM 921 C CA . LEU A 1 113 ? 13.434 -2.523 -19.863 1.00 90.88 113 LEU A CA 1
ATOM 922 C C . LEU A 1 113 ? 14.296 -3.595 -20.539 1.00 90.88 113 LEU A C 1
ATOM 924 O O . LEU A 1 113 ? 15.034 -3.299 -21.471 1.00 90.88 113 LEU A O 1
ATOM 928 N N . THR A 1 114 ? 14.182 -4.851 -20.097 1.00 91.56 114 THR A N 1
ATOM 929 C CA . THR A 1 114 ? 14.889 -5.978 -20.719 1.00 91.56 114 THR A CA 1
ATOM 930 C C . THR A 1 114 ? 14.395 -6.223 -22.141 1.00 91.56 114 THR A C 1
ATOM 932 O O . THR A 1 114 ? 15.207 -6.379 -23.047 1.00 91.56 114 THR A O 1
ATOM 935 N N . LEU A 1 115 ? 13.076 -6.244 -22.356 1.00 93.12 115 LEU A N 1
ATOM 936 C CA . LEU A 1 115 ? 12.496 -6.458 -23.683 1.00 93.12 115 LEU A CA 1
ATOM 937 C C . LEU A 1 115 ? 12.837 -5.315 -24.646 1.00 93.12 115 LEU A C 1
ATOM 939 O O . LEU A 1 115 ? 13.166 -5.577 -25.800 1.00 93.12 115 LEU A O 1
ATOM 943 N N . GLU A 1 116 ? 12.795 -4.071 -24.167 1.00 91.38 116 GLU A N 1
ATOM 944 C CA . GLU A 1 116 ? 13.179 -2.886 -24.945 1.00 91.38 116 GLU A CA 1
ATOM 945 C C . GLU A 1 116 ? 14.660 -2.934 -25.323 1.00 91.38 116 GLU A C 1
ATOM 947 O O . GLU A 1 116 ? 14.991 -2.852 -26.501 1.00 91.38 116 GLU A O 1
ATOM 952 N N . LEU A 1 117 ? 15.543 -3.206 -24.359 1.00 90.12 117 LEU A N 1
ATOM 953 C CA . LEU A 1 117 ? 16.976 -3.313 -24.618 1.00 90.12 117 LEU A CA 1
ATOM 954 C C . LEU A 1 117 ? 17.310 -4.442 -25.600 1.00 90.12 117 LEU A C 1
ATOM 956 O O . LEU A 1 117 ? 18.154 -4.267 -26.473 1.00 90.12 117 LEU A O 1
ATOM 960 N N . ILE A 1 118 ? 16.666 -5.604 -25.474 1.00 91.81 118 ILE A N 1
ATOM 961 C CA . ILE A 1 118 ? 16.867 -6.718 -26.409 1.00 91.81 118 ILE A CA 1
ATOM 962 C C . ILE A 1 118 ? 16.441 -6.313 -27.823 1.00 91.81 118 ILE A C 1
ATOM 964 O O . ILE A 1 118 ? 17.162 -6.602 -28.776 1.00 91.81 118 ILE A O 1
ATOM 968 N N . LYS A 1 119 ? 15.301 -5.630 -27.964 1.00 93.38 119 LYS A N 1
ATOM 969 C CA . LYS A 1 119 ? 14.828 -5.139 -29.260 1.00 93.38 119 LYS A CA 1
ATOM 970 C C . LYS A 1 119 ? 15.822 -4.150 -29.876 1.00 93.38 119 LYS A C 1
ATOM 972 O O . LYS A 1 119 ? 16.236 -4.344 -31.013 1.00 93.38 119 LYS A O 1
ATOM 977 N N . ASP A 1 120 ? 16.279 -3.175 -29.095 1.00 90.56 120 ASP A N 1
ATOM 978 C CA . ASP A 1 120 ? 17.250 -2.173 -29.542 1.00 90.56 120 ASP A CA 1
ATOM 979 C C . ASP A 1 120 ? 18.598 -2.803 -29.927 1.00 90.56 120 ASP A C 1
ATOM 981 O O . ASP A 1 120 ? 19.252 -2.359 -30.870 1.00 90.56 120 ASP A O 1
ATOM 985 N N . ILE A 1 121 ? 19.012 -3.866 -29.226 1.00 89.69 121 ILE A N 1
ATOM 986 C CA . ILE A 1 121 ? 20.195 -4.660 -29.576 1.00 89.69 121 ILE A CA 1
ATOM 987 C C . ILE A 1 121 ? 20.010 -5.325 -30.942 1.00 89.69 121 ILE A C 1
ATOM 989 O O . ILE A 1 121 ? 20.910 -5.244 -31.773 1.00 89.69 121 ILE A O 1
ATOM 993 N N . PHE A 1 122 ? 18.872 -5.973 -31.196 1.00 89.56 122 PHE A N 1
ATOM 994 C CA . PHE A 1 122 ? 18.632 -6.638 -32.480 1.00 89.56 122 PHE A CA 1
ATOM 995 C C . PHE A 1 122 ? 18.532 -5.658 -33.657 1.00 89.56 122 PHE A C 1
ATOM 997 O O . PHE A 1 122 ? 18.933 -6.011 -34.765 1.00 89.56 122 PHE A O 1
ATOM 1004 N N . ASP A 1 123 ? 18.082 -4.427 -33.411 1.00 93.19 123 ASP A N 1
ATOM 1005 C CA . ASP A 1 123 ? 17.988 -3.369 -34.424 1.00 93.19 123 ASP A CA 1
ATOM 1006 C C . ASP A 1 123 ? 19.320 -2.600 -34.631 1.00 93.19 123 ASP A C 1
ATOM 1008 O O . ASP A 1 123 ? 19.445 -1.769 -35.539 1.00 93.19 123 ASP A O 1
ATOM 1012 N N . ALA A 1 124 ? 20.351 -2.860 -33.815 1.00 89.88 124 ALA A N 1
ATOM 1013 C CA . ALA A 1 124 ? 21.617 -2.131 -33.858 1.00 89.88 124 ALA A CA 1
ATOM 1014 C C . ALA A 1 124 ? 22.552 -2.574 -35.003 1.00 89.88 124 ALA A C 1
ATOM 1016 O O . ALA A 1 124 ? 22.697 -3.749 -35.337 1.00 89.88 124 ALA A O 1
ATOM 1017 N N . LYS A 1 125 ? 23.296 -1.615 -35.574 1.00 89.88 125 LYS A N 1
ATOM 1018 C CA . LYS A 1 125 ? 24.331 -1.886 -36.592 1.00 89.88 125 LYS A CA 1
ATOM 1019 C C . LYS A 1 125 ? 25.559 -2.561 -35.971 1.00 89.88 125 LYS A C 1
ATOM 1021 O O . LYS A 1 125 ? 25.968 -2.194 -34.875 1.00 89.88 125 LYS A O 1
ATOM 1026 N N . TRP A 1 126 ? 26.263 -3.401 -36.733 1.00 86.81 126 TRP A N 1
ATOM 1027 C CA . TRP A 1 126 ? 27.511 -4.071 -36.313 1.00 86.81 126 TRP A CA 1
ATOM 1028 C C . TRP A 1 126 ? 28.554 -3.153 -35.650 1.00 86.81 126 TRP A C 1
ATOM 1030 O O . TRP A 1 126 ? 29.201 -3.536 -34.678 1.00 86.81 126 TRP A O 1
ATOM 1040 N N . ASN A 1 127 ? 28.672 -1.908 -36.119 1.00 87.94 127 ASN A N 1
ATOM 1041 C CA . ASN A 1 127 ? 29.614 -0.934 -35.565 1.00 87.94 127 ASN A CA 1
ATOM 1042 C C . ASN A 1 127 ? 29.322 -0.560 -34.094 1.00 87.94 127 ASN A C 1
ATOM 1044 O O . ASN A 1 127 ? 30.229 -0.190 -33.356 1.00 87.94 127 ASN A O 1
ATOM 1048 N N . PHE A 1 128 ? 28.069 -0.671 -33.643 1.00 86.25 128 PHE A N 1
ATOM 1049 C CA . PHE A 1 128 ? 27.698 -0.473 -32.239 1.00 86.25 128 PHE A CA 1
ATOM 1050 C C . PHE A 1 128 ? 28.362 -1.521 -31.336 1.00 86.25 128 PHE A C 1
ATOM 1052 O O . PHE A 1 128 ? 28.951 -1.174 -30.314 1.00 86.25 128 PHE A O 1
ATOM 1059 N N . PHE A 1 129 ? 28.347 -2.790 -31.750 1.00 85.00 129 PHE A N 1
ATOM 1060 C CA . PHE A 1 129 ? 28.922 -3.896 -30.981 1.00 85.00 129 PHE A CA 1
ATOM 1061 C C . PHE A 1 129 ? 30.444 -3.815 -30.878 1.00 85.00 129 PHE A C 1
ATOM 1063 O O . PHE A 1 129 ? 30.995 -4.061 -29.803 1.00 85.00 129 PHE A O 1
ATOM 1070 N N . ASN A 1 130 ? 31.104 -3.394 -31.960 1.00 85.38 130 ASN A N 1
ATOM 1071 C CA . ASN A 1 130 ? 32.554 -3.194 -31.985 1.00 85.38 130 ASN A CA 1
ATOM 1072 C C . ASN A 1 130 ? 33.006 -2.086 -31.018 1.00 85.38 130 ASN A C 1
ATOM 1074 O O . ASN A 1 130 ? 34.069 -2.198 -30.416 1.00 85.38 130 ASN A O 1
ATOM 1078 N N . ASN A 1 131 ? 32.186 -1.046 -30.829 1.00 83.38 131 ASN A N 1
ATOM 1079 C CA . ASN A 1 131 ? 32.520 0.102 -29.982 1.00 83.38 131 ASN A CA 1
ATOM 1080 C C . ASN A 1 131 ? 32.100 -0.065 -28.510 1.00 83.38 131 ASN A C 1
ATOM 1082 O O . ASN A 1 131 ? 32.770 0.453 -27.617 1.00 83.38 131 ASN A O 1
ATOM 1086 N N . LEU A 1 132 ? 30.988 -0.756 -28.226 1.00 81.38 132 LEU A N 1
ATOM 1087 C CA . LEU A 1 132 ? 30.474 -0.892 -26.856 1.00 81.38 132 LEU A CA 1
ATOM 1088 C C . LEU A 1 132 ? 31.174 -2.012 -26.068 1.00 81.38 132 LEU A C 1
ATOM 1090 O O . LEU A 1 132 ? 31.424 -1.865 -24.869 1.00 81.38 132 LEU A O 1
ATOM 1094 N N . GLY A 1 133 ? 31.492 -3.119 -26.746 1.00 82.06 133 GLY A N 1
ATOM 1095 C CA . GLY A 1 133 ? 32.034 -4.339 -26.152 1.00 82.06 133 GLY A CA 1
ATOM 1096 C C . GLY A 1 133 ? 30.959 -5.243 -25.531 1.00 82.06 133 GLY A C 1
ATOM 1097 O O . GLY A 1 133 ? 30.124 -4.807 -24.735 1.00 82.06 133 GLY A O 1
ATOM 1098 N N . ALA A 1 134 ? 31.017 -6.542 -25.847 1.00 81.75 134 ALA A N 1
ATOM 1099 C CA . ALA A 1 134 ? 30.041 -7.545 -25.399 1.00 81.75 134 ALA A CA 1
ATOM 1100 C C . ALA A 1 134 ? 29.895 -7.625 -23.865 1.00 81.75 134 ALA A C 1
ATOM 1102 O O . ALA A 1 134 ? 28.796 -7.830 -23.353 1.00 81.75 134 ALA A O 1
ATOM 1103 N N . GLY A 1 135 ? 30.981 -7.397 -23.118 1.00 86.75 135 GLY A N 1
ATOM 1104 C CA . GLY A 1 135 ? 30.955 -7.401 -21.653 1.00 86.75 135 GLY A CA 1
ATOM 1105 C C . GL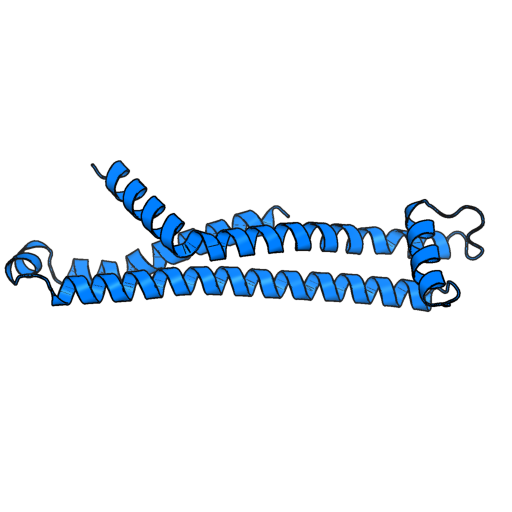Y A 1 135 ? 30.066 -6.308 -21.050 1.00 86.75 135 GLY A C 1
ATOM 1106 O O . GLY A 1 135 ? 29.359 -6.566 -20.078 1.00 86.75 135 GLY A O 1
ATOM 1107 N N . LYS A 1 136 ? 30.038 -5.105 -21.646 1.00 88.88 136 LYS A N 1
ATOM 1108 C CA . LYS A 1 136 ? 29.178 -4.013 -21.161 1.00 88.88 136 LYS A CA 1
ATOM 1109 C C . LYS A 1 136 ? 27.705 -4.326 -21.393 1.00 88.88 136 LYS A C 1
ATOM 1111 O O . LYS A 1 136 ? 26.922 -4.176 -20.465 1.00 88.88 136 LYS A O 1
ATOM 1116 N N . LEU A 1 137 ? 27.351 -4.837 -22.576 1.00 87.88 137 LEU A N 1
ATOM 1117 C CA . LEU A 1 137 ? 25.982 -5.272 -22.894 1.00 87.88 137 LEU A CA 1
ATOM 1118 C C . LEU A 1 137 ? 25.479 -6.336 -21.916 1.00 87.88 137 LEU A C 1
ATOM 1120 O O . LEU A 1 137 ? 24.382 -6.215 -21.371 1.00 87.88 137 LEU A O 1
ATOM 1124 N N . LEU A 1 138 ? 26.306 -7.349 -21.647 1.00 87.88 138 LEU A N 1
ATOM 1125 C CA . LEU A 1 138 ? 25.971 -8.403 -20.692 1.00 87.88 138 LEU A CA 1
ATOM 1126 C C . LEU A 1 138 ? 25.787 -7.858 -19.272 1.00 87.88 138 LEU A C 1
ATOM 1128 O O . LEU A 1 138 ? 24.839 -8.254 -18.594 1.00 87.88 138 LEU A O 1
ATOM 1132 N N . ASN A 1 139 ? 26.648 -6.938 -18.825 1.00 92.12 139 ASN A N 1
ATOM 1133 C CA . ASN A 1 139 ? 26.500 -6.319 -17.508 1.00 92.12 139 ASN A CA 1
ATOM 1134 C C . ASN A 1 139 ? 25.247 -5.435 -17.423 1.00 92.12 139 ASN A C 1
ATOM 1136 O O . ASN A 1 139 ? 24.556 -5.455 -16.407 1.00 92.12 139 ASN A O 1
ATOM 1140 N N . THR A 1 140 ? 24.910 -4.696 -18.482 1.00 90.62 140 THR A N 1
ATOM 1141 C CA . THR A 1 140 ? 23.677 -3.902 -18.522 1.00 90.62 140 THR A CA 1
ATOM 1142 C C . THR A 1 140 ? 22.448 -4.798 -18.384 1.00 90.62 140 THR A C 1
ATOM 1144 O O . THR A 1 140 ? 21.611 -4.536 -17.523 1.00 90.62 140 THR A O 1
ATOM 1147 N N . LEU A 1 141 ? 22.378 -5.890 -19.155 1.00 88.06 141 LEU A N 1
ATOM 1148 C CA . LEU A 1 141 ? 21.260 -6.837 -19.121 1.00 88.06 141 LEU A CA 1
ATOM 1149 C C . LEU A 1 141 ? 21.116 -7.550 -17.770 1.00 88.06 141 LEU A C 1
ATOM 1151 O O . LEU A 1 141 ? 20.001 -7.708 -17.280 1.00 88.06 141 LEU A O 1
ATOM 1155 N N . LYS A 1 142 ? 22.226 -8.000 -17.172 1.00 87.06 142 LYS A N 1
ATOM 1156 C CA . LYS A 1 142 ? 22.185 -8.819 -15.949 1.00 87.06 142 LYS A CA 1
ATOM 1157 C C . LYS A 1 142 ? 22.170 -8.009 -14.658 1.00 87.06 142 LYS A C 1
ATOM 1159 O O . LYS A 1 142 ? 21.522 -8.422 -13.703 1.00 87.06 142 LYS A O 1
ATOM 1164 N N . THR A 1 143 ? 22.897 -6.898 -14.612 1.00 91.81 143 THR A N 1
ATOM 1165 C CA . THR A 1 143 ? 23.202 -6.194 -13.360 1.00 91.81 143 THR A CA 1
ATOM 1166 C C . THR A 1 143 ? 22.494 -4.850 -13.289 1.00 91.81 143 THR A C 1
ATOM 1168 O O . THR A 1 143 ? 21.786 -4.579 -12.322 1.00 91.81 143 THR A O 1
ATOM 1171 N N . GLU A 1 144 ? 22.657 -3.995 -14.301 1.00 90.12 144 GLU A N 1
ATOM 1172 C CA . GLU A 1 144 ? 22.161 -2.614 -14.208 1.00 90.12 144 GLU A CA 1
ATOM 1173 C C . GLU A 1 144 ? 20.632 -2.540 -14.286 1.00 90.12 144 GLU A C 1
ATOM 1175 O O . GLU A 1 144 ? 20.017 -1.820 -13.502 1.00 90.12 144 GLU A O 1
ATOM 1180 N N . LEU A 1 145 ? 19.992 -3.336 -15.153 1.00 89.50 145 LEU A N 1
ATOM 1181 C CA . LEU A 1 145 ? 18.526 -3.401 -15.211 1.00 89.50 145 LEU A CA 1
ATOM 1182 C C . LEU A 1 145 ? 17.909 -3.894 -13.898 1.00 89.50 145 LEU A C 1
ATOM 1184 O O . LEU A 1 145 ? 16.900 -3.353 -13.440 1.00 89.50 145 LEU A O 1
ATOM 1188 N N . VAL A 1 146 ? 18.537 -4.889 -13.270 1.00 90.44 146 VAL A N 1
ATOM 1189 C CA . VAL A 1 146 ? 18.097 -5.412 -11.972 1.00 90.44 146 VAL A CA 1
ATOM 1190 C C . VAL A 1 146 ? 18.234 -4.339 -10.896 1.00 90.44 146 VAL A C 1
ATOM 1192 O O . VAL A 1 146 ? 17.270 -4.101 -10.178 1.00 90.44 146 VAL A O 1
ATOM 1195 N N . ARG A 1 147 ? 19.356 -3.606 -10.855 1.00 91.00 147 ARG A N 1
ATOM 1196 C CA . ARG A 1 147 ? 19.557 -2.484 -9.920 1.00 91.00 147 ARG A CA 1
ATOM 1197 C C . ARG A 1 147 ? 18.517 -1.377 -10.076 1.00 91.00 147 ARG A C 1
ATOM 1199 O O . ARG A 1 147 ? 18.070 -0.826 -9.074 1.00 91.00 147 ARG A O 1
ATOM 1206 N N . VAL A 1 148 ? 18.110 -1.049 -11.304 1.00 88.06 148 VAL A N 1
ATOM 1207 C CA . VAL A 1 148 ? 17.034 -0.070 -11.546 1.00 88.06 148 VAL A CA 1
ATOM 1208 C C . VAL A 1 148 ? 15.702 -0.578 -10.982 1.00 88.06 148 VAL A C 1
ATOM 1210 O O . VAL A 1 148 ? 14.989 0.169 -10.311 1.00 88.06 148 VAL A O 1
ATOM 1213 N N . GLY A 1 149 ? 15.383 -1.857 -11.197 1.00 87.56 149 GLY A N 1
ATOM 1214 C CA . GLY A 1 149 ? 14.216 -2.495 -10.587 1.00 87.56 149 GLY A CA 1
ATOM 1215 C C . GLY A 1 149 ? 14.282 -2.530 -9.057 1.00 87.56 149 GLY A C 1
ATOM 1216 O O . GLY A 1 149 ? 13.291 -2.231 -8.392 1.00 87.56 149 GLY A O 1
ATOM 1217 N N . ASP A 1 150 ? 15.445 -2.857 -8.492 1.00 89.44 150 ASP A N 1
ATOM 1218 C CA . ASP A 1 150 ? 15.691 -2.860 -7.048 1.00 89.44 150 ASP A CA 1
ATOM 1219 C C . ASP A 1 150 ? 15.491 -1.469 -6.454 1.00 89.44 150 ASP A C 1
ATOM 1221 O O . ASP A 1 150 ? 14.794 -1.344 -5.456 1.00 89.44 150 ASP A O 1
ATOM 1225 N N . ALA A 1 151 ? 16.008 -0.418 -7.096 1.00 88.19 151 ALA A N 1
ATOM 1226 C CA . ALA A 1 151 ? 15.807 0.961 -6.659 1.00 88.19 151 ALA A CA 1
ATOM 1227 C C . ALA A 1 151 ? 14.317 1.340 -6.600 1.00 88.19 151 ALA A C 1
ATOM 1229 O O . ALA A 1 151 ? 13.872 1.943 -5.623 1.00 88.19 151 ALA A O 1
ATOM 1230 N N . ALA A 1 152 ? 13.525 0.941 -7.602 1.00 85.38 152 ALA A N 1
ATOM 1231 C CA . ALA A 1 152 ? 12.076 1.146 -7.586 1.00 85.38 152 ALA A CA 1
ATOM 1232 C C . ALA A 1 152 ? 11.386 0.346 -6.465 1.00 85.38 152 ALA A C 1
ATOM 1234 O O . ALA A 1 152 ? 10.495 0.863 -5.791 1.00 85.38 152 ALA A O 1
ATOM 1235 N N . GLY A 1 153 ? 11.822 -0.895 -6.231 1.00 86.81 153 GLY A N 1
ATOM 1236 C CA . GLY A 1 153 ? 11.345 -1.720 -5.121 1.00 86.81 153 GLY A CA 1
ATOM 1237 C C . GLY A 1 153 ? 11.686 -1.121 -3.754 1.00 86.81 1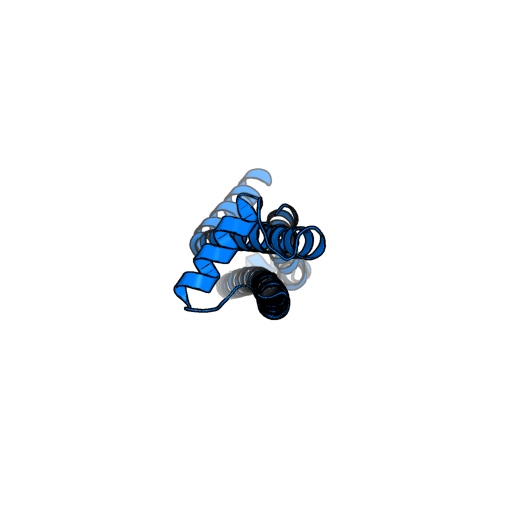53 GLY A C 1
ATOM 1238 O O . GLY A 1 153 ? 10.821 -1.050 -2.886 1.00 86.81 153 GLY A O 1
ATOM 1239 N N . TYR A 1 154 ? 12.915 -0.636 -3.565 1.00 88.88 154 TYR A N 1
ATOM 1240 C CA . TYR A 1 154 ? 13.344 0.047 -2.345 1.00 88.88 154 TYR A CA 1
ATOM 1241 C C . TYR A 1 154 ? 12.551 1.321 -2.101 1.00 88.88 154 TYR A C 1
ATOM 1243 O O . TYR A 1 154 ? 12.141 1.554 -0.972 1.00 88.88 154 TYR A O 1
ATOM 1251 N N . PHE A 1 155 ? 12.276 2.108 -3.141 1.00 84.88 155 PHE A N 1
ATOM 1252 C CA . PHE A 1 155 ? 11.403 3.269 -3.013 1.00 84.88 155 PHE A CA 1
ATOM 1253 C C . PHE A 1 155 ? 9.999 2.869 -2.540 1.00 84.88 155 PHE A C 1
ATOM 1255 O O . PHE A 1 155 ? 9.489 3.452 -1.589 1.00 84.88 155 PHE A O 1
ATOM 1262 N N . GLY A 1 156 ? 9.403 1.836 -3.146 1.00 82.75 156 GLY A N 1
ATOM 1263 C CA . GLY A 1 156 ? 8.103 1.312 -2.717 1.00 82.75 156 GLY A CA 1
ATOM 1264 C C . GLY A 1 156 ? 8.103 0.848 -1.258 1.00 82.75 156 GLY A C 1
ATOM 1265 O O . GLY A 1 156 ? 7.202 1.205 -0.507 1.00 82.75 156 GLY A O 1
ATOM 1266 N N . ASN A 1 157 ? 9.141 0.117 -0.843 1.00 86.81 157 ASN A N 1
ATOM 1267 C CA . ASN A 1 157 ? 9.295 -0.339 0.540 1.00 86.81 157 ASN A CA 1
ATOM 1268 C C . ASN A 1 157 ? 9.523 0.814 1.521 1.00 86.81 157 ASN A C 1
ATOM 1270 O O . ASN A 1 157 ? 8.968 0.780 2.610 1.00 86.81 157 ASN A O 1
ATOM 1274 N N . LEU A 1 158 ? 10.307 1.833 1.150 1.00 87.06 158 LEU A N 1
ATOM 1275 C CA . LEU A 1 158 ? 10.493 3.025 1.976 1.00 87.06 158 LEU A CA 1
ATOM 1276 C C . LEU A 1 158 ? 9.150 3.702 2.219 1.00 87.06 158 LEU A C 1
ATOM 1278 O O . LEU A 1 158 ? 8.788 3.907 3.371 1.00 87.06 158 LEU A O 1
ATOM 1282 N N . VAL A 1 159 ? 8.387 3.972 1.155 1.00 81.56 159 VAL A N 1
ATOM 1283 C CA . VAL A 1 159 ? 7.055 4.575 1.280 1.00 81.56 159 VAL A CA 1
ATOM 1284 C C . VAL A 1 159 ? 6.157 3.712 2.163 1.00 81.56 159 VAL A C 1
ATOM 1286 O O . VAL A 1 159 ? 5.552 4.255 3.074 1.00 81.56 159 VAL A O 1
ATOM 1289 N N . ALA A 1 160 ? 6.121 2.393 1.960 1.00 80.69 160 ALA A N 1
ATOM 1290 C CA . ALA A 1 160 ? 5.319 1.495 2.791 1.00 80.69 160 ALA A CA 1
ATOM 1291 C C . ALA A 1 160 ? 5.773 1.462 4.262 1.00 80.69 160 ALA A C 1
ATOM 1293 O O . ALA A 1 160 ? 4.937 1.390 5.144 1.00 80.69 160 ALA A O 1
ATOM 1294 N N . SER A 1 161 ? 7.075 1.558 4.549 1.00 79.94 161 SER A N 1
ATOM 1295 C CA . SER A 1 161 ? 7.606 1.479 5.921 1.00 79.94 161 SER A CA 1
ATOM 1296 C C . SER A 1 161 ? 7.318 2.702 6.798 1.00 79.94 161 SER A C 1
ATOM 1298 O O . SER A 1 161 ? 7.490 2.629 8.013 1.00 79.94 161 SER A O 1
ATOM 1300 N N . TYR A 1 162 ? 6.934 3.830 6.193 1.00 70.38 162 TYR A N 1
ATOM 1301 C CA . TYR A 1 162 ? 6.587 5.056 6.917 1.00 70.38 162 TYR A CA 1
ATOM 1302 C C . TYR A 1 162 ? 5.104 5.135 7.312 1.00 70.38 162 TYR A C 1
ATOM 1304 O O . TYR A 1 162 ? 4.740 6.070 8.027 1.00 70.38 162 TYR A O 1
ATOM 1312 N N . PHE A 1 163 ? 4.271 4.194 6.860 1.00 55.28 163 PHE A N 1
ATOM 1313 C CA . PHE A 1 163 ? 2.852 4.093 7.211 1.00 55.28 163 PHE A CA 1
ATOM 1314 C C . PHE A 1 163 ? 2.596 2.842 8.054 1.00 55.28 163 PHE A C 1
ATOM 1316 O O . PHE A 1 163 ? 1.698 2.927 8.922 1.00 55.28 163 PHE A O 1
#

Foldseek 3Di:
DVVVVVVVLVVVLCVVCVVLVVVLLVLLVVLVVLVVLLVLLVQLLVCCVVPVPPPPGDPSNVVVCVVCVVVVHHDDNVVSVVVSVVSVVVSVVSVVVSLVSLVVSLVVQLVVVLVVLVVVVVVDDPVVCVPCDPVNSVCCNPPVSNVVSVVSSVVSVVSSVVD

pLDDT: mean 89.28, std 5.65, range [55.28, 95.62]

Sequence (163 aa):
MILNSIKILQKEIFHKFFGKLIYLIALIIIEGIILSSSVLSIIPIADFLIDPNLESPSKVTNYFIKLLEYFNLQINLTYLILLFIASNLLRSFFGIYIGFMILRIKYNIVQSLTLELIKDIFDAKWNFFNNLGAGKLLNTLKTELVRVGDAAGYFGNLVASYF